Protein AF-A0A5S9M3Z2-F1 (afdb_monomer_lite)

Structure (mmCIF, N/CA/C/O backbone):
data_AF-A0A5S9M3Z2-F1
#
_entry.id   AF-A0A5S9M3Z2-F1
#
loop_
_atom_site.group_PDB
_atom_site.id
_atom_site.type_symbol
_atom_site.label_atom_id
_atom_site.label_alt_id
_atom_site.label_comp_id
_atom_site.label_asym_id
_atom_site.label_entity_id
_atom_site.label_seq_id
_atom_site.pdbx_PDB_ins_code
_atom_site.Cartn_x
_atom_site.Cartn_y
_atom_site.Cartn_z
_atom_site.occupancy
_atom_site.B_iso_or_equiv
_atom_site.auth_seq_id
_atom_site.auth_comp_id
_atom_site.auth_asym_id
_atom_site.auth_atom_id
_atom_site.pdbx_PDB_model_num
ATOM 1 N N . MET A 1 1 ? 16.499 -0.663 7.634 1.00 47.31 1 MET A N 1
ATOM 2 C CA . MET A 1 1 ? 15.225 -0.958 6.948 1.00 47.31 1 MET A CA 1
ATOM 3 C C . MET A 1 1 ? 15.535 -1.995 5.881 1.00 47.31 1 MET A C 1
ATOM 5 O O . MET A 1 1 ? 16.357 -1.699 5.033 1.00 47.31 1 MET A O 1
ATOM 9 N N . LYS A 1 2 ? 15.013 -3.226 5.969 1.00 53.09 2 LYS A N 1
ATOM 10 C CA . LYS A 1 2 ? 15.018 -4.126 4.800 1.00 53.09 2 LYS A CA 1
ATOM 11 C C . LYS A 1 2 ? 13.972 -3.562 3.843 1.00 53.09 2 LYS A C 1
ATOM 13 O O . LYS A 1 2 ? 12.849 -3.353 4.295 1.00 53.09 2 LYS A O 1
ATOM 18 N N . ASP A 1 3 ? 14.345 -3.251 2.609 1.00 61.94 3 ASP A N 1
ATOM 19 C CA . ASP A 1 3 ? 13.478 -2.597 1.626 1.00 61.94 3 ASP A CA 1
ATOM 20 C C . ASP A 1 3 ? 12.209 -3.429 1.378 1.00 61.94 3 ASP A C 1
ATOM 22 O O . ASP A 1 3 ? 12.224 -4.439 0.679 1.00 61.94 3 ASP A O 1
ATOM 26 N N . LYS A 1 4 ? 11.108 -3.041 2.034 1.00 67.88 4 LYS A N 1
ATOM 27 C CA . LYS A 1 4 ? 9.801 -3.721 1.957 1.00 67.88 4 LYS A CA 1
ATOM 28 C C . LYS A 1 4 ? 9.075 -3.455 0.646 1.00 67.88 4 LYS A C 1
ATOM 30 O O . LYS A 1 4 ? 8.177 -4.201 0.286 1.00 67.88 4 LYS A O 1
ATOM 35 N N . ALA A 1 5 ? 9.458 -2.381 -0.031 1.00 75.00 5 ALA A N 1
ATOM 36 C CA . ALA A 1 5 ? 9.048 -2.079 -1.383 1.00 75.00 5 ALA A CA 1
ATOM 37 C C . ALA A 1 5 ? 10.308 -2.013 -2.241 1.00 75.00 5 ALA A C 1
ATOM 39 O O . ALA A 1 5 ? 11.299 -1.401 -1.839 1.00 75.00 5 ALA A O 1
ATOM 40 N N . LYS A 1 6 ? 10.268 -2.646 -3.410 1.00 78.19 6 LYS A N 1
ATOM 41 C CA . LYS A 1 6 ? 11.401 -2.710 -4.334 1.00 78.19 6 LYS A CA 1
ATOM 42 C C . LYS A 1 6 ? 10.926 -2.339 -5.727 1.00 78.19 6 LYS A C 1
ATOM 44 O O . LYS A 1 6 ? 9.858 -2.771 -6.151 1.00 78.19 6 LYS A O 1
ATOM 49 N N . VAL A 1 7 ? 11.724 -1.543 -6.429 1.00 81.50 7 VAL A N 1
ATOM 50 C CA . VAL A 1 7 ? 11.518 -1.250 -7.847 1.00 81.50 7 VAL A CA 1
ATOM 51 C C . VAL A 1 7 ? 12.777 -1.655 -8.594 1.00 81.50 7 VAL A C 1
ATOM 53 O O . VAL A 1 7 ? 13.853 -1.128 -8.323 1.00 81.50 7 VAL A O 1
ATOM 56 N N . GLU A 1 8 ? 12.637 -2.581 -9.533 1.00 79.50 8 GLU A N 1
ATOM 57 C CA . GLU A 1 8 ? 13.698 -2.981 -10.453 1.00 79.50 8 GLU A CA 1
ATOM 58 C C . GLU A 1 8 ? 13.332 -2.511 -11.850 1.00 79.50 8 GLU A C 1
ATOM 60 O O . GLU A 1 8 ? 12.238 -2.785 -12.336 1.00 79.50 8 GLU A O 1
ATOM 65 N N . THR A 1 9 ? 14.230 -1.771 -12.492 1.00 79.69 9 THR A N 1
ATOM 66 C CA . THR A 1 9 ? 13.997 -1.237 -13.832 1.00 79.69 9 THR A CA 1
ATOM 67 C C . THR A 1 9 ? 14.935 -1.871 -14.844 1.00 79.69 9 THR A C 1
ATOM 69 O O . THR A 1 9 ? 16.115 -2.089 -14.581 1.00 79.69 9 THR A O 1
ATOM 72 N N . SER A 1 10 ? 14.413 -2.158 -16.032 1.00 75.69 10 SER A N 1
ATOM 73 C CA . SER A 1 10 ? 15.197 -2.632 -17.172 1.00 75.69 10 SER A CA 1
ATOM 74 C C . SER A 1 10 ? 14.722 -1.949 -18.449 1.00 75.69 10 SER A C 1
ATOM 76 O O . SER A 1 10 ? 13.531 -1.721 -18.648 1.00 75.69 10 SER A O 1
ATOM 78 N N . VAL A 1 11 ? 15.650 -1.559 -19.320 1.00 78.62 11 VAL A N 1
ATOM 79 C CA . VAL A 1 11 ? 15.302 -0.940 -20.604 1.00 78.62 11 VAL A CA 1
ATOM 80 C C . VAL A 1 11 ? 14.980 -2.057 -21.597 1.00 78.62 11 VAL A C 1
ATOM 82 O O . VAL A 1 11 ? 15.850 -2.866 -21.901 1.00 78.62 11 VAL A O 1
ATOM 85 N N . LYS A 1 12 ? 13.740 -2.105 -22.101 1.00 78.88 12 LYS A N 1
ATOM 86 C CA . LYS A 1 12 ? 13.310 -3.070 -23.129 1.00 78.88 12 LYS A CA 1
ATOM 87 C C . LYS A 1 12 ? 13.802 -2.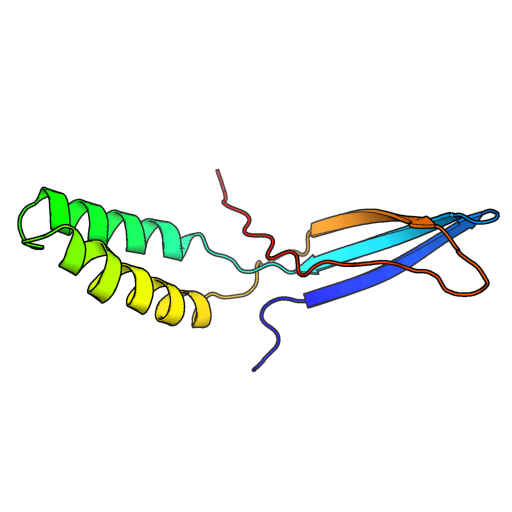646 -24.510 1.00 78.88 12 LYS A C 1
ATOM 89 O O . LYS A 1 12 ? 14.372 -3.448 -25.238 1.00 78.88 12 LYS A O 1
ATOM 94 N N . THR A 1 13 ? 13.578 -1.384 -24.874 1.00 78.06 13 THR A N 1
ATOM 95 C CA . THR A 1 13 ? 13.943 -0.847 -26.195 1.00 78.06 13 THR A CA 1
ATOM 96 C C . THR A 1 13 ? 14.256 0.640 -26.112 1.00 78.06 13 THR A C 1
ATOM 98 O O . THR A 1 13 ? 13.611 1.365 -25.353 1.00 78.06 13 THR A O 1
ATOM 101 N N . ILE A 1 14 ? 15.178 1.109 -26.949 1.00 77.06 14 ILE A N 1
ATOM 102 C CA . ILE A 1 14 ? 15.444 2.532 -27.185 1.00 77.06 14 ILE A CA 1
ATOM 103 C C . ILE A 1 14 ? 15.201 2.791 -28.675 1.00 77.06 14 ILE A C 1
ATOM 105 O O . ILE A 1 14 ? 15.734 2.059 -29.505 1.00 77.06 14 ILE A O 1
ATOM 109 N N . SER A 1 15 ? 14.388 3.794 -29.001 1.00 77.56 15 SER A N 1
ATOM 110 C CA . SER A 1 15 ? 14.113 4.245 -30.368 1.00 77.56 15 SER A CA 1
ATOM 111 C C . SER A 1 15 ? 14.103 5.768 -30.392 1.00 77.56 15 SER A C 1
ATOM 113 O O . SER A 1 15 ? 13.291 6.382 -29.705 1.00 77.56 15 SER A O 1
ATOM 115 N N . ASP A 1 16 ? 14.994 6.369 -31.177 1.00 82.19 16 ASP A N 1
ATOM 116 C CA . ASP A 1 16 ? 15.164 7.822 -31.290 1.00 82.19 16 ASP A CA 1
ATOM 117 C C . ASP A 1 16 ? 15.291 8.510 -29.915 1.00 82.19 16 ASP A C 1
ATOM 119 O O . ASP A 1 16 ? 16.222 8.240 -29.151 1.00 82.19 16 ASP A O 1
ATOM 123 N N . ASP A 1 17 ? 14.341 9.384 -29.583 1.00 79.69 17 ASP A N 1
ATOM 124 C CA . ASP A 1 17 ? 14.262 10.090 -28.306 1.00 79.69 17 ASP A CA 1
ATOM 125 C C . ASP A 1 17 ? 13.327 9.405 -27.295 1.00 79.69 17 ASP A C 1
ATOM 127 O O . ASP A 1 17 ? 12.966 10.003 -26.282 1.00 79.69 17 ASP A O 1
ATOM 131 N N . GLU A 1 18 ? 12.924 8.155 -27.525 1.00 73.75 18 GLU A N 1
ATOM 132 C CA . GLU A 1 18 ? 12.022 7.404 -26.652 1.00 73.75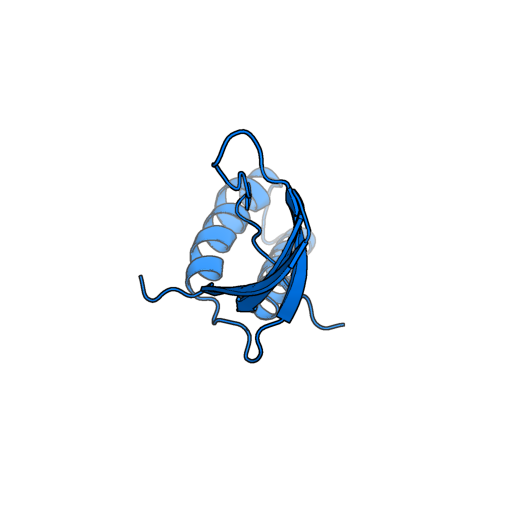 18 GLU A CA 1
ATOM 133 C C . GLU A 1 18 ? 12.649 6.086 -26.170 1.00 73.75 18 GLU A C 1
ATOM 135 O O . GLU A 1 18 ? 13.299 5.353 -26.911 1.00 73.75 18 GLU A O 1
ATOM 140 N N . ALA A 1 19 ? 12.433 5.746 -24.901 1.00 76.31 19 ALA A N 1
ATOM 141 C CA . ALA A 1 19 ? 12.833 4.464 -24.333 1.00 76.31 19 ALA A CA 1
ATOM 142 C C . ALA A 1 19 ? 11.638 3.785 -23.667 1.00 76.31 19 ALA A C 1
ATOM 144 O O . ALA A 1 19 ? 10.882 4.416 -22.930 1.00 76.31 19 ALA A O 1
ATOM 145 N N . LYS A 1 20 ? 11.477 2.485 -23.899 1.00 78.62 20 LYS A N 1
ATOM 146 C CA . LYS A 1 20 ? 10.552 1.643 -23.142 1.00 78.62 20 LYS A CA 1
ATOM 147 C C . LYS A 1 20 ? 11.306 1.031 -21.976 1.00 78.62 20 LYS A C 1
ATOM 149 O O . LYS A 1 20 ? 12.267 0.289 -22.177 1.00 78.62 20 LYS A O 1
ATOM 154 N N . VAL A 1 21 ? 10.867 1.339 -20.768 1.00 80.00 21 VAL A N 1
ATOM 155 C CA . VAL A 1 21 ? 11.434 0.828 -19.523 1.00 80.00 21 VAL A CA 1
ATOM 156 C C . VAL A 1 21 ? 10.408 -0.074 -18.867 1.00 80.00 21 VAL A C 1
ATOM 158 O O . VAL A 1 21 ? 9.258 0.304 -18.704 1.00 80.00 21 VAL A O 1
ATOM 161 N N . VAL A 1 22 ? 10.824 -1.261 -18.473 1.00 83.31 22 VAL A N 1
ATOM 162 C CA . VAL A 1 22 ? 10.036 -2.158 -17.642 1.00 83.31 22 VAL A CA 1
ATOM 163 C C . VAL A 1 22 ? 10.401 -1.902 -16.199 1.00 83.31 22 VAL A C 1
ATOM 165 O O . VAL A 1 22 ? 11.577 -1.955 -15.853 1.00 83.31 22 VAL A O 1
ATOM 168 N N . ALA A 1 23 ? 9.404 -1.640 -15.369 1.00 83.25 23 ALA A N 1
ATOM 169 C CA . ALA A 1 23 ? 9.540 -1.560 -13.929 1.00 83.25 23 ALA A CA 1
ATOM 170 C C . ALA A 1 23 ? 8.848 -2.770 -13.295 1.00 83.25 23 ALA A C 1
ATOM 172 O O . ALA A 1 23 ? 7.632 -2.913 -13.396 1.00 83.25 23 ALA A O 1
ATOM 173 N N . GLN A 1 24 ? 9.615 -3.628 -12.634 1.00 84.75 24 GLN A N 1
ATOM 174 C CA . GLN A 1 24 ? 9.092 -4.638 -11.724 1.00 84.75 24 GLN A CA 1
ATOM 175 C C . GLN A 1 24 ? 8.976 -4.014 -10.338 1.00 84.75 24 GLN A C 1
ATOM 177 O O . GLN A 1 24 ? 9.969 -3.576 -9.756 1.00 84.75 24 GLN A O 1
ATOM 182 N N . VAL A 1 25 ? 7.753 -3.934 -9.825 1.00 84.12 25 VAL A N 1
ATOM 183 C CA . VAL A 1 25 ? 7.444 -3.291 -8.549 1.00 84.12 25 VAL A CA 1
ATOM 184 C C . VAL A 1 25 ? 6.958 -4.342 -7.563 1.00 84.12 25 VAL A C 1
ATOM 186 O O . VAL A 1 25 ? 5.859 -4.879 -7.696 1.00 84.12 25 VAL A O 1
ATOM 189 N N . THR A 1 26 ? 7.759 -4.604 -6.538 1.00 85.44 26 THR A N 1
ATOM 190 C CA . THR A 1 26 ? 7.323 -5.317 -5.337 1.00 85.44 26 THR A CA 1
ATOM 191 C C . THR A 1 26 ? 6.689 -4.298 -4.394 1.00 85.44 26 THR A C 1
ATOM 193 O O . THR A 1 26 ? 7.389 -3.477 -3.800 1.00 85.44 26 THR A O 1
ATOM 196 N N . GLY A 1 27 ? 5.358 -4.317 -4.302 1.00 83.19 27 GLY A N 1
ATOM 197 C CA . GLY A 1 27 ? 4.583 -3.486 -3.377 1.00 83.19 27 GLY A CA 1
ATOM 198 C C . GLY A 1 27 ? 4.549 -4.028 -1.943 1.00 83.19 27 GLY A C 1
ATOM 199 O O . GLY A 1 27 ? 5.190 -5.026 -1.614 1.00 83.19 27 GLY A O 1
ATOM 200 N N . ILE A 1 28 ? 3.761 -3.374 -1.092 1.00 86.38 28 ILE A N 1
ATOM 201 C CA . ILE A 1 28 ? 3.511 -3.793 0.294 1.00 86.38 28 ILE A CA 1
ATOM 202 C C . ILE A 1 28 ? 2.128 -4.441 0.358 1.00 86.38 28 ILE A C 1
ATOM 204 O O . ILE A 1 28 ? 1.158 -3.866 -0.138 1.00 86.38 28 ILE A O 1
ATOM 208 N N . ASP A 1 29 ? 2.031 -5.614 0.981 1.00 84.19 29 ASP A N 1
ATOM 209 C CA . ASP A 1 29 ? 0.751 -6.278 1.212 1.00 84.19 29 ASP A CA 1
ATOM 210 C C . ASP A 1 29 ? 0.023 -5.612 2.386 1.00 84.19 29 ASP A C 1
ATOM 212 O O . ASP A 1 29 ? 0.370 -5.800 3.554 1.00 84.19 29 ASP A O 1
ATOM 216 N N . ALA A 1 30 ? -0.995 -4.812 2.065 1.00 82.44 30 ALA A N 1
ATOM 217 C CA . ALA A 1 30 ? -1.805 -4.085 3.038 1.00 82.44 30 ALA A CA 1
ATOM 218 C C . ALA A 1 30 ? -3.155 -4.745 3.336 1.00 82.44 30 ALA A C 1
ATOM 220 O O . ALA A 1 30 ? -3.997 -4.119 3.984 1.00 82.44 30 ALA A O 1
ATOM 221 N N . SER A 1 31 ? -3.364 -5.998 2.921 1.00 82.88 31 SER A N 1
ATOM 222 C CA . SER A 1 31 ? -4.627 -6.716 3.143 1.00 82.88 31 SER A CA 1
ATOM 223 C C . SER A 1 31 ? -5.009 -6.719 4.631 1.00 82.88 31 SER A C 1
ATOM 225 O O . SER A 1 31 ? -6.108 -6.319 5.004 1.00 82.88 31 SER A O 1
ATOM 227 N N . ASN A 1 32 ? -4.032 -6.989 5.505 1.00 81.19 32 ASN A N 1
ATOM 228 C CA . ASN A 1 32 ? -4.205 -6.993 6.963 1.00 81.19 32 ASN A CA 1
ATOM 229 C C . ASN A 1 32 ? -4.398 -5.600 7.595 1.00 81.19 32 ASN A C 1
ATOM 231 O O . ASN A 1 32 ? -4.744 -5.501 8.776 1.00 81.19 32 ASN A O 1
ATOM 235 N N . LEU A 1 33 ? -4.109 -4.513 6.869 1.00 83.62 33 LEU A N 1
ATOM 236 C CA . LEU A 1 33 ? -4.289 -3.149 7.376 1.00 83.62 33 LEU A CA 1
ATOM 237 C C . LEU A 1 33 ? -5.756 -2.719 7.290 1.00 83.62 33 LEU A C 1
ATOM 239 O O . LEU A 1 33 ? -6.233 -2.001 8.168 1.00 83.62 33 LEU A O 1
ATOM 243 N N . LYS A 1 34 ? -6.479 -3.197 6.270 1.00 81.94 34 LYS A N 1
ATOM 244 C CA . LYS A 1 34 ? -7.905 -2.916 6.087 1.00 81.94 34 LYS A CA 1
ATOM 245 C C . LYS A 1 34 ? -8.734 -3.456 7.252 1.00 81.94 34 LYS A C 1
ATOM 247 O O . LYS A 1 34 ? -9.426 -2.676 7.898 1.00 81.94 34 LYS A O 1
ATOM 252 N N . ASP A 1 35 ? -8.556 -4.728 7.606 1.00 85.06 35 ASP A N 1
ATOM 253 C CA . ASP A 1 35 ? -9.279 -5.363 8.722 1.00 85.06 35 ASP A CA 1
ATOM 254 C C . ASP A 1 35 ? -9.049 -4.637 10.055 1.00 85.06 35 ASP A C 1
ATOM 256 O O . ASP A 1 35 ? -9.940 -4.491 10.894 1.00 85.06 35 ASP A O 1
ATOM 260 N N . LYS A 1 36 ? -7.826 -4.137 10.248 1.00 82.94 36 LYS A N 1
ATOM 261 C CA . LYS A 1 36 ? -7.424 -3.364 11.425 1.00 82.94 36 LYS A CA 1
ATOM 262 C C . LYS A 1 36 ? -8.129 -2.010 11.508 1.00 82.94 36 LYS A C 1
ATOM 264 O O . LYS A 1 36 ? -8.556 -1.618 12.596 1.00 82.94 36 LYS A O 1
A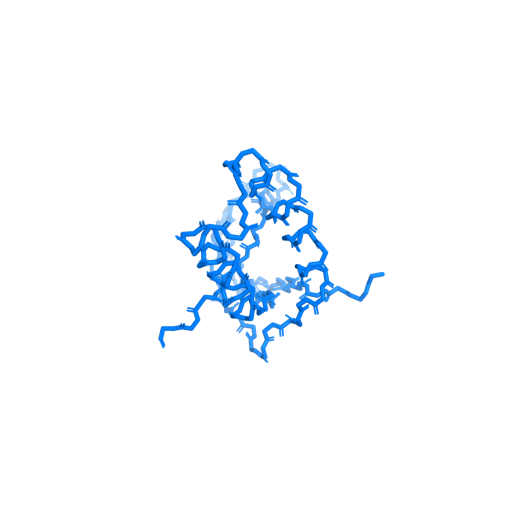TOM 269 N N . LEU A 1 37 ? -8.263 -1.316 10.380 1.00 83.25 37 LEU A N 1
ATOM 270 C CA . LEU A 1 37 ? -8.994 -0.051 10.291 1.00 83.25 37 LEU A CA 1
ATOM 271 C C . LEU A 1 37 ? -10.506 -0.265 10.439 1.00 83.25 37 LEU A C 1
ATOM 273 O O . LEU A 1 37 ? -11.156 0.485 11.169 1.00 83.25 37 LEU A O 1
ATOM 277 N N . ASP A 1 38 ? -11.051 -1.319 9.828 1.00 84.19 38 ASP A N 1
ATOM 278 C CA . ASP A 1 38 ? -12.463 -1.689 9.956 1.00 84.19 38 ASP A CA 1
ATOM 279 C C . ASP A 1 38 ? -12.821 -2.014 11.414 1.00 84.19 38 ASP A C 1
ATOM 281 O O . ASP A 1 38 ? -13.812 -1.504 11.936 1.00 84.19 38 ASP A O 1
ATOM 285 N N . LYS A 1 39 ? -11.955 -2.727 12.144 1.00 85.06 39 LYS A N 1
ATOM 286 C CA . LYS A 1 39 ? -12.154 -2.977 13.580 1.00 85.06 39 LYS A CA 1
ATOM 287 C C . LYS A 1 39 ? -12.216 -1.688 14.408 1.00 85.06 39 LYS A C 1
ATOM 289 O O . LYS A 1 39 ? -13.029 -1.590 15.326 1.00 85.06 39 LYS A O 1
ATOM 294 N N . GLN A 1 40 ? -11.384 -0.688 14.105 1.00 81.50 40 GLN A N 1
ATOM 295 C CA . GLN A 1 40 ? -11.441 0.608 14.799 1.00 81.50 40 GLN A CA 1
ATOM 296 C C . GLN A 1 40 ? -12.722 1.381 14.478 1.00 81.50 40 GLN A C 1
ATOM 298 O O . GLN A 1 40 ? -13.308 2.001 15.368 1.00 81.50 40 GLN A O 1
ATOM 303 N N . ARG A 1 41 ? -13.163 1.333 13.217 1.00 81.50 41 ARG A N 1
ATOM 304 C CA . ARG A 1 41 ? -14.446 1.899 12.796 1.00 81.50 41 ARG A CA 1
ATOM 305 C C . ARG A 1 41 ? -15.592 1.258 13.580 1.00 81.50 41 ARG A C 1
ATOM 307 O O . ARG A 1 41 ? -16.441 1.970 14.111 1.00 81.50 41 ARG A O 1
ATOM 314 N N . ASP A 1 42 ? -15.588 -0.062 13.714 1.00 86.06 42 ASP A N 1
ATOM 315 C CA . ASP A 1 42 ? -16.635 -0.782 14.435 1.00 86.06 42 ASP A CA 1
ATOM 316 C C . ASP A 1 42 ? -16.589 -0.483 15.947 1.00 86.06 42 ASP A C 1
ATOM 318 O O . ASP A 1 42 ? -17.632 -0.314 16.575 1.00 86.06 42 ASP A O 1
ATOM 322 N N . GLU A 1 43 ? -15.406 -0.324 16.556 1.00 84.19 43 GLU A N 1
ATOM 323 C CA . GLU A 1 43 ? -15.275 0.140 17.951 1.00 84.19 43 GLU A CA 1
ATOM 324 C C . GLU A 1 43 ? -15.856 1.545 18.175 1.00 84.19 43 GLU A C 1
ATOM 326 O O . GLU A 1 43 ? -16.381 1.831 19.256 1.00 84.19 43 GLU A O 1
ATOM 331 N N . PHE A 1 44 ? -15.785 2.415 17.168 1.00 83.31 44 PHE A N 1
ATOM 332 C CA . PHE A 1 44 ? -16.406 3.735 17.212 1.00 83.31 44 PHE A CA 1
ATOM 333 C C . PHE A 1 44 ? -17.931 3.659 17.134 1.00 83.31 44 PHE A C 1
ATOM 335 O O . PHE A 1 44 ? -18.606 4.223 17.995 1.00 83.31 44 PHE A O 1
ATOM 342 N N . TYR A 1 45 ? -18.486 2.915 16.173 1.00 82.56 45 TYR A N 1
ATOM 343 C CA . TYR A 1 45 ? -19.942 2.752 16.065 1.00 82.56 45 TYR A CA 1
ATOM 344 C C . TYR A 1 45 ? -20.551 1.990 17.252 1.00 82.56 45 TYR A C 1
ATOM 346 O O . TYR A 1 45 ? -21.682 2.270 17.637 1.00 82.56 45 TYR A O 1
ATOM 354 N N . ASN A 1 46 ? -19.781 1.109 17.898 1.00 87.88 46 ASN A N 1
ATOM 355 C CA . ASN A 1 46 ? -20.178 0.411 19.125 1.00 87.88 46 ASN A CA 1
ATOM 356 C C . ASN A 1 46 ? -20.006 1.253 20.408 1.00 87.88 46 ASN A C 1
ATOM 358 O O . ASN A 1 46 ? -20.129 0.723 21.513 1.00 87.88 46 ASN A O 1
ATOM 362 N N . GLY A 1 47 ? -19.672 2.544 20.299 1.00 80.88 47 GLY A N 1
ATOM 363 C CA . GLY A 1 47 ? -19.601 3.474 21.434 1.00 80.88 47 GLY A CA 1
ATOM 364 C C . GLY A 1 47 ? -18.400 3.287 22.369 1.00 80.88 47 GLY A C 1
ATOM 365 O O . GLY A 1 47 ? -18.320 3.957 23.401 1.00 80.88 47 GLY A O 1
ATOM 366 N N . LYS A 1 48 ? -17.440 2.411 22.029 1.00 80.12 48 LYS A N 1
ATOM 367 C CA . LYS A 1 48 ? -16.192 2.247 22.799 1.00 80.12 48 LYS A CA 1
ATOM 368 C C . LYS A 1 48 ? -15.243 3.426 22.600 1.00 80.12 48 LYS A C 1
ATOM 370 O O . LYS A 1 48 ? -14.521 3.779 23.528 1.00 80.12 48 LYS A O 1
ATOM 375 N N . ILE A 1 49 ? -15.249 4.032 21.412 1.00 78.56 49 ILE A N 1
ATOM 376 C CA . ILE A 1 49 ? -14.530 5.279 21.126 1.00 78.56 49 ILE A CA 1
ATOM 377 C C . ILE A 1 49 ? -15.534 6.426 21.185 1.00 78.56 49 ILE A C 1
ATOM 379 O O . ILE A 1 49 ? -16.527 6.437 20.463 1.00 78.56 49 ILE A O 1
ATOM 383 N N . ARG A 1 50 ? -15.275 7.397 22.064 1.00 74.50 50 ARG A N 1
ATOM 384 C CA . ARG A 1 50 ? -16.270 8.407 22.461 1.00 74.50 50 ARG A CA 1
ATOM 385 C C . ARG A 1 50 ? -16.320 9.636 21.558 1.00 74.50 50 ARG A C 1
ATOM 387 O O . ARG A 1 50 ? -17.254 10.424 21.657 1.00 74.50 50 ARG A O 1
ATOM 394 N N . SER A 1 51 ? -15.326 9.835 20.692 1.00 79.31 51 SER A N 1
ATOM 395 C CA . SER A 1 51 ? -15.281 10.997 19.802 1.00 79.31 51 SER A CA 1
ATOM 396 C C . SER A 1 51 ? -14.581 10.697 18.479 1.00 79.31 51 SER A C 1
ATOM 398 O O . SER A 1 51 ? -13.663 9.878 18.406 1.00 79.31 51 SER A O 1
ATOM 400 N N . LYS A 1 52 ? -14.995 11.409 17.421 1.00 76.44 52 LYS A N 1
ATOM 401 C CA . LYS A 1 52 ? -14.339 11.345 16.105 1.00 76.44 52 LYS A CA 1
ATOM 402 C C . LYS A 1 52 ? -12.868 11.754 16.200 1.00 76.44 52 LYS A C 1
ATOM 404 O O . LYS A 1 52 ? -12.026 11.193 15.512 1.00 76.44 52 LYS A O 1
ATOM 409 N N . GLU A 1 53 ? -12.546 12.712 17.063 1.00 80.12 53 GLU A N 1
ATOM 410 C CA . GLU A 1 53 ? -11.177 13.197 17.224 1.00 80.12 53 GLU A CA 1
ATOM 411 C C . GLU A 1 53 ? -10.260 12.144 17.869 1.00 80.12 53 GLU A C 1
ATOM 413 O O . GLU A 1 53 ? -9.126 11.960 17.429 1.00 80.12 53 GLU A O 1
ATOM 418 N N . GLU A 1 54 ? -10.769 11.382 18.842 1.00 77.75 54 GLU A N 1
ATOM 419 C CA . GLU A 1 54 ? -10.060 10.243 19.434 1.00 77.75 54 GLU A CA 1
ATOM 420 C C . GLU A 1 54 ? -9.855 9.099 18.429 1.00 77.75 54 GLU A C 1
ATOM 422 O O . GLU A 1 54 ? -8.763 8.524 18.377 1.00 77.75 54 GLU A O 1
ATOM 427 N N . LEU A 1 55 ? -10.858 8.823 17.584 1.00 78.19 55 LEU A N 1
ATOM 428 C CA . LEU A 1 55 ? -10.743 7.865 16.483 1.00 78.19 55 LEU A CA 1
ATOM 429 C C . LEU A 1 55 ? -9.634 8.290 15.510 1.00 78.19 55 LEU A C 1
ATOM 431 O O . LEU A 1 55 ? -8.633 7.592 15.377 1.00 78.19 55 LEU A O 1
ATOM 435 N N . TYR A 1 56 ? -9.771 9.459 14.878 1.00 74.44 56 TYR A N 1
ATOM 436 C CA . TYR A 1 56 ? -8.901 9.855 13.770 1.00 74.44 56 TYR A CA 1
ATOM 437 C C . TYR A 1 56 ? -7.492 10.263 14.218 1.00 74.44 56 TYR A C 1
ATOM 439 O O . TYR A 1 56 ? -6.514 9.762 13.663 1.00 74.44 56 TYR A O 1
ATOM 447 N N . LYS A 1 57 ? -7.356 11.144 15.222 1.00 72.25 57 LYS A N 1
ATOM 448 C CA . LYS A 1 57 ? -6.046 11.710 15.597 1.00 72.25 57 LYS A CA 1
ATOM 449 C C . LYS A 1 57 ? -5.214 10.796 16.487 1.00 72.25 57 LYS A C 1
ATOM 451 O O . LYS A 1 57 ? -3.996 10.782 16.354 1.00 72.25 57 LYS A O 1
ATOM 456 N N . LYS A 1 58 ? -5.836 10.058 17.412 1.00 68.62 58 LYS A N 1
ATOM 457 C CA . LYS A 1 58 ? -5.088 9.266 18.404 1.00 68.62 58 LYS A CA 1
ATOM 458 C C . LYS A 1 58 ? -4.963 7.798 18.040 1.00 68.62 58 LYS A C 1
ATOM 460 O O . LYS A 1 58 ? -3.898 7.227 18.272 1.00 68.62 58 LYS A O 1
ATOM 465 N N . LYS A 1 59 ? -6.020 7.186 17.501 1.00 73.44 59 LYS A N 1
ATOM 466 C CA . LYS A 1 59 ? -6.032 5.747 17.225 1.00 73.44 59 LYS A CA 1
ATOM 467 C C . LYS A 1 59 ? -5.694 5.412 15.779 1.00 73.44 59 LYS A C 1
ATOM 469 O O . LYS A 1 59 ? -4.760 4.647 15.566 1.00 73.44 59 LYS A O 1
ATOM 474 N N . SER A 1 60 ? -6.389 5.973 14.795 1.00 74.62 60 SER A N 1
ATOM 475 C CA . SER A 1 60 ? -6.241 5.550 13.398 1.00 74.62 60 SER A CA 1
ATOM 476 C C . SER A 1 60 ? -4.931 6.007 12.770 1.00 74.62 60 SER A C 1
ATOM 478 O O . SER A 1 60 ? -4.243 5.182 12.184 1.00 74.62 60 SER A O 1
ATOM 480 N N . LEU A 1 61 ? -4.522 7.268 12.948 1.00 76.81 61 LEU A N 1
ATOM 481 C CA . LEU A 1 61 ? -3.254 7.766 12.392 1.00 76.81 61 LEU A CA 1
ATOM 482 C C . LEU A 1 61 ? -2.018 7.082 13.007 1.00 76.81 61 LEU A C 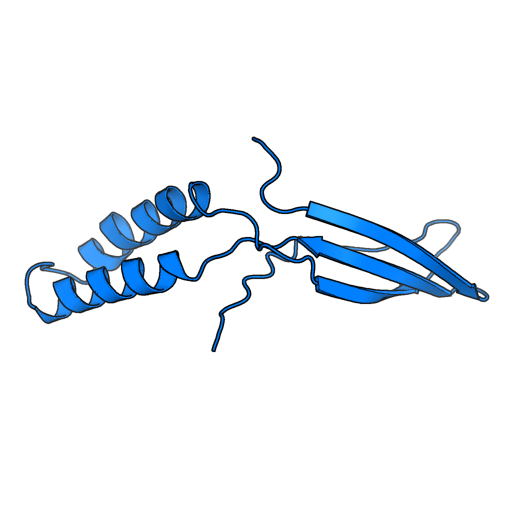1
ATOM 484 O O . LEU A 1 61 ? -1.138 6.628 12.277 1.00 76.81 61 LEU A O 1
ATOM 488 N N . ASN A 1 62 ? -1.978 6.942 14.336 1.00 79.38 62 ASN A N 1
ATOM 489 C CA . ASN A 1 62 ? -0.860 6.284 15.026 1.00 79.38 62 ASN A CA 1
ATOM 490 C C . ASN A 1 62 ? -0.807 4.779 14.741 1.00 79.38 62 ASN A C 1
ATOM 492 O O . ASN A 1 62 ? 0.277 4.217 14.571 1.00 79.38 62 ASN A O 1
ATOM 496 N N . MET A 1 63 ? -1.971 4.121 14.667 1.00 81.06 63 MET A N 1
ATOM 497 C CA . MET A 1 63 ? -2.047 2.719 14.265 1.00 81.06 63 MET A CA 1
ATOM 498 C C . MET A 1 63 ? -1.611 2.556 12.814 1.00 81.06 63 MET A C 1
ATOM 500 O O . MET A 1 63 ? -0.830 1.659 12.538 1.00 81.06 63 MET A O 1
ATOM 504 N N . TYR A 1 64 ? -2.068 3.416 11.902 1.00 81.25 64 TYR A N 1
ATOM 505 C CA . TYR A 1 64 ? -1.736 3.314 10.485 1.00 81.25 64 TYR A CA 1
ATOM 506 C C . TYR A 1 64 ? -0.223 3.300 10.278 1.00 81.25 64 TYR A C 1
ATOM 508 O O . TYR A 1 64 ? 0.289 2.350 9.699 1.00 81.25 64 TYR A O 1
ATOM 516 N N . ALA A 1 65 ? 0.500 4.284 10.822 1.00 81.44 65 ALA A N 1
ATOM 517 C CA . ALA A 1 65 ? 1.959 4.328 10.718 1.00 81.44 65 ALA A CA 1
ATOM 518 C C . ALA A 1 65 ? 2.619 3.074 11.328 1.00 81.44 65 ALA A C 1
ATOM 520 O O . ALA A 1 65 ? 3.418 2.408 10.671 1.00 81.44 65 ALA A O 1
ATOM 521 N N . SER A 1 66 ? 2.217 2.705 12.549 1.00 84.06 66 SER A N 1
ATOM 522 C CA . SER A 1 66 ? 2.801 1.575 13.289 1.00 84.06 66 SER A CA 1
ATOM 523 C C . SER A 1 66 ? 2.539 0.215 12.636 1.00 84.06 66 SER A C 1
ATOM 525 O O . SER A 1 66 ? 3.364 -0.693 12.710 1.00 84.06 66 SER A O 1
ATOM 527 N N . GLU A 1 67 ? 1.364 0.036 12.039 1.00 83.94 67 GLU A N 1
ATOM 528 C CA . GLU A 1 67 ? 0.955 -1.216 11.411 1.00 83.94 67 GLU A CA 1
ATOM 529 C C . GLU A 1 67 ? 1.460 -1.306 9.974 1.00 83.94 67 GLU A C 1
ATOM 531 O O . GLU A 1 67 ? 1.869 -2.389 9.559 1.00 83.94 67 GLU A O 1
ATOM 536 N N . PHE A 1 68 ? 1.527 -0.182 9.255 1.00 83.69 68 PHE A N 1
ATOM 537 C CA . PHE A 1 68 ? 2.137 -0.099 7.929 1.00 83.69 68 PHE A CA 1
ATOM 538 C C . PHE A 1 68 ? 3.608 -0.528 7.963 1.00 83.69 68 PHE A C 1
ATOM 540 O O . PHE A 1 68 ? 4.038 -1.343 7.147 1.00 83.69 68 PHE A O 1
ATOM 547 N N . GLU A 1 69 ? 4.367 -0.085 8.970 1.00 82.31 69 GLU A N 1
ATOM 548 C CA . GLU A 1 69 ? 5.757 -0.512 9.166 1.00 82.31 69 GLU A CA 1
ATOM 549 C C . GLU A 1 69 ? 5.921 -2.014 9.410 1.00 82.31 69 GLU A C 1
ATOM 551 O O . GLU A 1 69 ? 7.020 -2.534 9.229 1.00 82.31 69 GLU A O 1
ATOM 556 N N . LYS A 1 70 ? 4.865 -2.741 9.790 1.00 85.44 70 LYS A N 1
ATOM 557 C CA . LYS A 1 70 ? 4.902 -4.194 10.030 1.00 85.44 70 LYS A CA 1
ATOM 558 C C . LYS A 1 70 ? 4.494 -5.009 8.809 1.00 85.44 70 LYS A C 1
ATOM 560 O O . LYS A 1 70 ? 4.805 -6.196 8.768 1.00 85.44 70 LYS A O 1
ATOM 565 N N . LEU A 1 71 ? 3.871 -4.388 7.808 1.00 84.19 71 LEU A N 1
ATOM 566 C CA . LEU A 1 71 ? 3.364 -5.092 6.635 1.00 84.19 71 LEU A CA 1
ATOM 567 C C . LEU A 1 71 ? 4.490 -5.780 5.846 1.00 84.19 71 LEU A C 1
ATOM 569 O O . LEU A 1 71 ? 5.592 -5.224 5.739 1.00 84.19 71 LEU A O 1
ATOM 573 N N . PRO A 1 72 ? 4.261 -6.998 5.334 1.00 84.44 72 PRO A N 1
ATOM 574 C CA . PRO A 1 72 ? 5.222 -7.682 4.484 1.00 84.44 72 PRO A CA 1
ATOM 575 C C . PRO A 1 72 ? 5.189 -7.126 3.046 1.00 84.44 72 PRO A C 1
ATOM 577 O O . PRO A 1 72 ? 4.215 -6.483 2.651 1.00 84.44 72 PRO A O 1
ATOM 580 N N . PRO A 1 73 ? 6.242 -7.360 2.243 1.00 84.06 73 PRO A N 1
ATOM 581 C CA . PRO A 1 73 ? 6.148 -7.197 0.795 1.00 84.06 73 PRO A CA 1
ATOM 582 C C . PRO A 1 73 ? 5.090 -8.146 0.214 1.00 84.06 73 PRO A C 1
ATOM 584 O O . PRO A 1 73 ? 4.862 -9.231 0.755 1.00 84.06 73 PRO A O 1
ATOM 587 N N . VAL A 1 74 ? 4.488 -7.770 -0.914 1.00 83.50 74 VAL A N 1
ATOM 588 C CA . VAL A 1 74 ? 3.670 -8.704 -1.704 1.00 83.50 74 VAL A CA 1
ATOM 589 C C . VAL A 1 74 ? 4.534 -9.853 -2.233 1.00 83.50 74 VAL A C 1
ATOM 591 O O . VAL A 1 74 ? 5.721 -9.683 -2.513 1.00 83.50 74 VAL A O 1
ATOM 594 N N . SER A 1 75 ? 3.935 -11.033 -2.388 1.00 79.50 75 SER A N 1
ATOM 595 C CA . SER A 1 75 ? 4.638 -12.252 -2.806 1.00 79.50 75 SER A CA 1
ATOM 596 C C . SER A 1 75 ? 5.127 -12.221 -4.256 1.00 79.50 75 SER A C 1
ATOM 598 O O . SER A 1 75 ? 6.086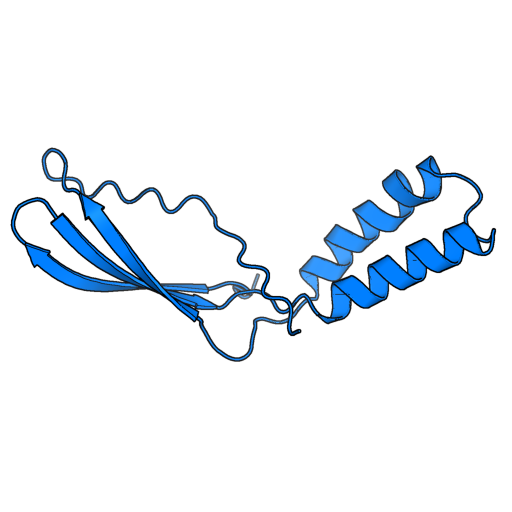 -12.915 -4.581 1.00 79.50 75 SER A O 1
ATOM 600 N N . SER A 1 76 ? 4.485 -11.438 -5.127 1.00 78.81 76 SER A N 1
ATOM 601 C CA . SER A 1 76 ? 4.828 -11.346 -6.550 1.00 78.81 76 SER A CA 1
ATOM 602 C C . SER A 1 76 ? 4.955 -9.888 -6.997 1.00 78.81 76 SER A C 1
ATOM 604 O O . SER A 1 76 ? 4.055 -9.095 -6.715 1.00 78.81 76 SER A O 1
ATOM 606 N N . PRO A 1 77 ? 6.047 -9.512 -7.687 1.00 81.75 77 PRO A N 1
ATOM 607 C CA . PRO A 1 77 ? 6.183 -8.180 -8.258 1.00 81.75 77 PRO A CA 1
ATOM 608 C C . PRO A 1 77 ? 5.201 -7.981 -9.418 1.00 81.75 77 PRO A C 1
ATOM 610 O O . PRO A 1 77 ? 4.947 -8.893 -10.202 1.00 81.75 77 PRO A O 1
ATOM 613 N N . ALA A 1 78 ? 4.683 -6.763 -9.548 1.00 83.75 78 ALA A N 1
ATOM 614 C CA . ALA A 1 78 ? 3.886 -6.346 -10.694 1.00 83.75 78 ALA A CA 1
ATOM 615 C C . ALA A 1 78 ? 4.787 -5.694 -11.754 1.00 83.75 78 ALA A C 1
ATOM 617 O O . ALA A 1 78 ? 5.633 -4.863 -11.422 1.00 83.75 78 ALA A O 1
ATOM 618 N N . GLU A 1 79 ? 4.609 -6.060 -13.024 1.00 85.06 79 GLU A N 1
ATOM 619 C CA . GLU A 1 79 ? 5.347 -5.476 -14.149 1.00 85.06 79 GLU A CA 1
ATOM 620 C C . GLU A 1 79 ? 4.584 -4.285 -14.750 1.00 85.06 79 GLU A C 1
ATOM 622 O O . GLU A 1 79 ? 3.401 -4.393 -15.071 1.00 85.06 79 GLU A O 1
ATOM 627 N N . TYR A 1 80 ? 5.279 -3.165 -14.954 1.00 83.88 80 TYR A N 1
ATOM 628 C CA . TYR A 1 80 ? 4.757 -1.972 -15.621 1.00 83.88 80 TYR A CA 1
ATOM 629 C C . TYR A 1 80 ? 5.679 -1.553 -16.768 1.00 83.88 80 TYR A C 1
ATOM 631 O O . TYR A 1 80 ? 6.884 -1.399 -16.576 1.00 83.88 80 TYR A O 1
ATOM 639 N N . GLU A 1 81 ? 5.123 -1.310 -17.957 1.00 79.19 81 GLU A N 1
ATOM 640 C CA . GLU A 1 81 ? 5.855 -0.681 -19.063 1.00 79.19 81 GLU A CA 1
ATOM 641 C C . GLU A 1 81 ? 5.701 0.845 -18.981 1.00 79.19 81 GLU A C 1
ATOM 643 O O . GLU A 1 81 ? 4.599 1.389 -19.043 1.00 79.19 81 GLU A O 1
ATOM 648 N N . VAL A 1 82 ? 6.824 1.543 -18.840 1.00 81.38 82 VAL A N 1
ATOM 649 C CA . VAL A 1 82 ? 6.920 2.998 -18.742 1.00 81.38 82 VAL A CA 1
ATOM 650 C C . VAL A 1 82 ? 7.623 3.533 -19.982 1.00 81.38 82 VAL A C 1
ATOM 652 O O . VAL A 1 82 ? 8.754 3.157 -20.294 1.00 81.38 82 VAL A O 1
ATOM 655 N N . LYS A 1 83 ? 6.967 4.456 -20.684 1.00 80.69 83 LYS A N 1
ATOM 656 C CA . LYS A 1 83 ? 7.551 5.161 -21.825 1.00 80.69 83 LYS A CA 1
ATOM 657 C C . LYS A 1 83 ? 8.296 6.407 -21.339 1.00 80.69 83 LYS A C 1
ATOM 659 O O . LYS A 1 83 ? 7.689 7.315 -20.778 1.00 80.69 83 LYS A O 1
ATOM 664 N N . MET A 1 84 ? 9.603 6.453 -21.561 1.00 79.81 84 MET A N 1
ATOM 665 C CA . MET A 1 84 ? 10.488 7.564 -21.210 1.00 79.81 84 MET A CA 1
ATOM 666 C C . MET A 1 84 ? 10.848 8.375 -22.457 1.00 79.81 84 MET A C 1
ATOM 668 O O . MET A 1 84 ? 11.013 7.801 -23.531 1.00 79.81 84 MET A O 1
ATOM 672 N N . LYS A 1 85 ? 11.022 9.694 -22.308 1.00 76.81 85 LYS A N 1
ATOM 673 C CA . LYS A 1 85 ? 11.544 10.579 -23.363 1.00 76.81 85 LYS A CA 1
ATOM 674 C C . LYS A 1 85 ? 12.916 11.134 -22.986 1.00 76.81 85 LYS A C 1
ATOM 676 O O . LYS A 1 85 ? 13.157 11.492 -21.829 1.00 76.81 85 LYS A O 1
ATOM 681 N N . ARG A 1 86 ? 13.814 11.217 -23.962 1.00 60.91 86 ARG A N 1
ATOM 682 C CA . ARG A 1 86 ? 15.148 11.803 -23.838 1.00 60.91 86 ARG A CA 1
ATOM 683 C C . ARG A 1 86 ? 15.052 13.316 -24.019 1.00 60.91 86 ARG A C 1
ATOM 685 O O . ARG A 1 86 ? 14.405 13.781 -24.946 1.00 60.91 86 ARG A O 1
ATOM 692 N N . ASN A 1 87 ? 15.706 14.085 -23.149 1.00 60.94 87 ASN A N 1
ATOM 693 C CA . ASN A 1 87 ? 15.828 15.535 -23.310 1.00 60.94 87 ASN A CA 1
ATOM 694 C C . ASN A 1 87 ? 17.297 15.938 -23.095 1.00 60.94 87 ASN A C 1
ATOM 696 O O . ASN A 1 87 ? 17.815 15.836 -21.983 1.00 60.94 87 ASN A O 1
ATOM 700 N N . GLY A 1 88 ? 17.996 16.343 -24.164 1.00 52.22 88 GLY A N 1
ATOM 701 C CA . GLY A 1 88 ? 19.362 16.890 -24.087 1.00 52.22 88 GLY A CA 1
ATOM 702 C C . GLY A 1 88 ? 20.414 15.967 -23.447 1.00 52.22 88 GLY A C 1
ATOM 703 O O . GLY A 1 88 ? 21.221 16.425 -22.645 1.00 52.22 88 GLY A O 1
ATOM 704 N N . GLY A 1 89 ? 20.381 14.661 -23.738 1.00 51.06 89 GLY A N 1
ATOM 705 C CA . GLY A 1 89 ? 21.332 13.677 -23.191 1.00 51.06 89 GLY A CA 1
ATOM 706 C C . GLY A 1 89 ? 21.000 13.149 -21.787 1.00 51.06 89 GLY A C 1
ATOM 707 O O . GLY A 1 89 ? 21.660 12.227 -21.317 1.00 51.06 89 GLY A O 1
ATOM 708 N N . ARG A 1 90 ? 19.948 13.665 -21.133 1.00 46.12 90 ARG A N 1
ATOM 709 C CA . ARG A 1 90 ? 19.388 13.105 -19.893 1.00 46.12 90 ARG A CA 1
ATOM 710 C C . ARG A 1 90 ? 18.066 12.399 -20.188 1.00 46.12 90 ARG A C 1
ATOM 712 O O . ARG A 1 90 ? 17.175 12.955 -20.830 1.00 46.12 90 ARG A O 1
ATOM 719 N N . VAL A 1 91 ? 17.926 11.167 -19.706 1.00 47.97 91 VAL A N 1
ATOM 720 C CA . VAL A 1 91 ? 16.629 10.484 -19.643 1.00 47.97 91 VAL A CA 1
ATOM 721 C C . VAL A 1 91 ? 15.948 10.968 -18.364 1.00 47.97 91 VAL A C 1
ATOM 723 O O . VAL A 1 91 ? 16.303 10.539 -17.270 1.00 47.97 91 VAL A O 1
ATOM 726 N N . ASN A 1 92 ? 15.011 11.911 -18.478 1.00 42.78 92 ASN A N 1
ATOM 727 C CA . ASN A 1 92 ? 14.240 12.390 -17.329 1.00 42.78 92 ASN A CA 1
ATOM 728 C C . ASN A 1 92 ? 13.059 11.445 -17.083 1.00 42.78 92 ASN A C 1
ATOM 730 O O . ASN A 1 92 ? 11.942 11.690 -17.530 1.00 42.78 92 ASN A O 1
ATOM 734 N N . GLY A 1 93 ? 13.316 10.358 -16.359 1.00 46.16 93 GLY A N 1
ATOM 735 C CA . GLY A 1 93 ? 12.270 9.533 -15.768 1.00 46.16 93 GLY A CA 1
ATOM 736 C C . GLY A 1 93 ? 11.965 10.010 -14.356 1.00 46.16 93 GLY A C 1
ATOM 737 O O . GLY A 1 93 ? 12.682 9.663 -13.422 1.00 46.16 93 GLY A O 1
ATOM 738 N N . LYS A 1 94 ? 10.908 10.808 -14.172 1.00 38.62 94 LYS A N 1
ATOM 739 C CA . LYS A 1 94 ? 10.412 11.124 -12.828 1.00 38.62 94 LYS A CA 1
ATOM 740 C C . LYS A 1 94 ? 9.550 9.955 -12.354 1.00 38.62 94 LYS A C 1
ATOM 742 O O . LYS A 1 94 ? 8.339 9.954 -12.553 1.00 38.62 94 LYS A O 1
ATOM 747 N N . LEU A 1 95 ? 10.176 8.954 -11.732 1.00 42.03 95 LEU A N 1
ATOM 748 C CA . LEU A 1 95 ? 9.440 7.978 -10.932 1.00 42.03 95 LEU A CA 1
ATOM 749 C C . LEU A 1 95 ? 9.064 8.673 -9.617 1.00 42.03 95 LEU A C 1
ATOM 751 O O . LEU A 1 95 ? 9.802 8.647 -8.635 1.00 42.03 95 LEU A O 1
ATOM 755 N N . THR A 1 96 ? 7.950 9.403 -9.630 1.00 37.94 96 THR A N 1
ATOM 756 C CA . THR A 1 96 ? 7.361 9.931 -8.397 1.00 37.94 96 THR A CA 1
ATOM 757 C C . THR A 1 96 ? 6.992 8.720 -7.552 1.00 37.94 96 THR A C 1
ATOM 759 O O . THR A 1 96 ? 6.211 7.897 -8.014 1.00 37.94 96 THR A O 1
ATOM 762 N N . SER A 1 97 ? 7.613 8.577 -6.380 1.00 35.81 97 SER A N 1
ATOM 763 C CA . SER A 1 97 ? 7.386 7.512 -5.394 1.00 35.81 97 SER A CA 1
ATOM 764 C C . SER A 1 97 ? 5.939 7.010 -5.416 1.00 35.81 97 SER A C 1
ATOM 766 O O . SER A 1 97 ? 5.033 7.682 -4.922 1.00 35.81 97 SER A O 1
ATOM 768 N N . MET A 1 98 ? 5.723 5.853 -6.036 1.00 39.38 98 MET A N 1
ATOM 769 C CA . MET A 1 98 ? 4.404 5.264 -6.212 1.00 39.38 98 MET A CA 1
ATOM 770 C C . MET A 1 98 ? 4.299 4.126 -5.199 1.00 39.38 98 MET A C 1
ATOM 772 O O . MET A 1 98 ? 4.855 3.049 -5.401 1.00 39.38 98 MET A O 1
ATOM 776 N N . ILE A 1 99 ? 3.648 4.387 -4.061 1.00 40.19 99 ILE A N 1
ATOM 777 C CA . ILE A 1 99 ? 3.273 3.326 -3.122 1.00 40.19 99 ILE A CA 1
ATOM 778 C C . ILE A 1 99 ? 2.109 2.583 -3.780 1.00 40.19 99 ILE A C 1
ATOM 780 O O . ILE A 1 99 ? 0.968 3.037 -3.734 1.00 40.19 99 ILE A O 1
ATOM 784 N N . ILE A 1 100 ? 2.410 1.473 -4.453 1.00 46.41 100 ILE A N 1
ATOM 785 C CA . ILE A 1 100 ? 1.388 0.615 -5.054 1.00 46.41 100 ILE A CA 1
ATOM 786 C C . ILE A 1 100 ? 0.829 -0.277 -3.945 1.00 46.41 100 ILE A C 1
ATOM 788 O O . ILE A 1 100 ? 1.434 -1.282 -3.577 1.00 46.41 100 ILE A O 1
ATOM 792 N N . ILE A 1 101 ? -0.310 0.130 -3.385 1.00 44.25 101 ILE A N 1
ATOM 793 C CA . ILE A 1 101 ? -1.095 -0.684 -2.455 1.00 44.25 101 ILE A CA 1
ATOM 794 C C . ILE A 1 101 ? -2.053 -1.526 -3.299 1.00 44.25 101 ILE A C 1
ATOM 796 O O . ILE A 1 101 ? -3.072 -1.021 -3.769 1.00 44.25 101 ILE A O 1
ATOM 800 N N . GLN A 1 102 ? -1.719 -2.795 -3.535 1.00 41.94 102 GLN A N 1
ATOM 801 C CA . GLN A 1 102 ? -2.658 -3.731 -4.154 1.00 41.94 102 GLN A CA 1
ATOM 802 C C . GLN A 1 102 ? -3.576 -4.312 -3.074 1.00 41.94 102 GLN A C 1
ATOM 804 O O . GLN A 1 102 ? -3.111 -4.782 -2.041 1.00 41.94 102 GLN A O 1
ATOM 809 N N . SER A 1 103 ? -4.886 -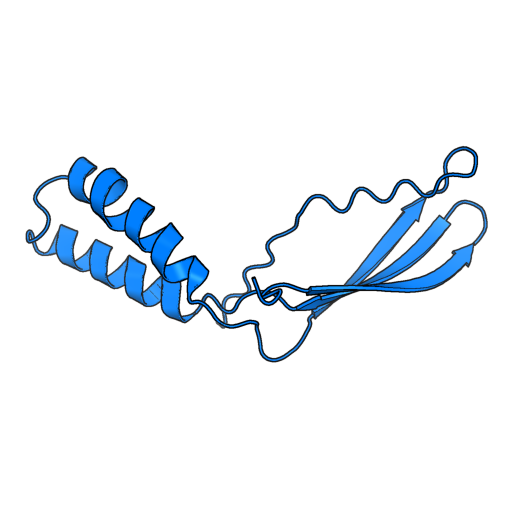4.234 -3.310 1.00 34.38 103 SER A N 1
ATOM 810 C CA . SER A 1 103 ? -5.911 -4.871 -2.479 1.00 34.38 103 SER A CA 1
ATOM 811 C C . SER A 1 103 ? -6.437 -6.081 -3.243 1.00 34.38 103 SER A C 1
ATOM 813 O O . SER A 1 103 ? -6.939 -5.914 -4.355 1.00 34.38 103 SER A O 1
ATOM 815 N N . SER A 1 104 ? -6.318 -7.280 -2.679 1.00 37.28 104 SER A N 1
ATOM 816 C CA . SER A 1 104 ? -6.975 -8.470 -3.229 1.00 37.28 104 SER A CA 1
ATOM 817 C C . SER A 1 104 ? -8.494 -8.291 -3.127 1.00 37.28 104 SER A C 1
ATOM 819 O O . SER A 1 104 ? -8.991 -7.868 -2.080 1.00 37.28 104 SER A O 1
ATOM 821 N N . THR A 1 105 ? -9.203 -8.528 -4.233 1.00 36.62 105 THR A N 1
ATOM 822 C CA . THR A 1 105 ? -10.678 -8.518 -4.295 1.00 36.62 105 THR A CA 1
ATOM 823 C C . THR A 1 105 ? -11.230 -9.876 -3.902 1.00 36.62 105 THR A C 1
ATOM 825 O O . THR A 1 105 ? -10.544 -10.878 -4.205 1.00 36.62 105 THR A O 1
#

Radius of gyration: 19.64 Å; chains: 1; bounding box: 42×29×54 Å

InterPro domains:
  IPR031343 Domain of unknown function DUF5105 [PF17118] (1-88)

Secondary structure (DSSP, 8-state):
---SSEEEEEEEEEETTEEEEEEEEE-B--HHHHHHHHHHHHHHHTTSS--HHIIIIIIIHHHHHHHHTTPPBPSSPEEEEEEEEEETTEE--------------

Sequence (105 aa):
MKDKAKVETSVKTISDDEAKVVAQVTGIDASNLKDKLDKQRDEFYNGKIRSKEELYKKKSLNMYASEFEKLPPVSSPAEYEVKMKRNGGRVNGKLTSMIIIQSST

pLDDT: mean 72.89, std 15.39, range [34.38, 87.88]

Organism: Bacillus safensis (NCBI:txid561879)

Foldseek 3Di:
DPCQKDWDKDWPDDDDQKTKIKIFIFAWACQVVVVVLVVLVVCVVVCVQPDPCCSPVPPNVVCNVVVSVVTHTDPGTDIDIDMWGHDPNDTPDPPPDDRDHDHDD